Protein AF-A0A257APB0-F1 (afdb_monomer_lite)

Foldseek 3Di:
DVVVVVVVVVVVVVVVVVVVVVVVVVVLVVVLVVQLLVLLVQLLVLLLVLLVLLVVLCVVCCVQDPDDPVLVVVSVVLNVLSVDSDPVSSVVSVVVSVVSVVVSVVSCVVDVVCVVDPSNVVSVVVSVVSVVSSVVSVVSSVVSVD

Sequence (146 aa):
MVIALILIAVISAVVVALLIYFISVYNRLYRLRNSASATLGQVRVALKKRLDMIEQLLGAVKSYAEFERETFEKITSLRAAVSRESAGDLSDVDRESRSILRGIMAVAESYPELKTSETVSKLMESIRGIEDEIARHRYTYNNIVQ

Secondary structure (DSSP, 8-state):
-HHHHHHHHHHHHHHHHHHHHHHHHHHHHHHHHHHHHHHHHHHHHHHHHHHHHHHHHHHHHTTTS---HHHHHHHHHHHHHHTSS-HHHHHHHHHHHHHHHHHHHHHHHH-HHHHT-HHHHHHHHHHHHHHHHHHHHHHHHHHHH-

Structure (mmCIF, N/CA/C/O backbone):
data_AF-A0A257APB0-F1
#
_entry.id   AF-A0A257APB0-F1
#
loop_
_atom_site.group_PDB
_atom_site.id
_atom_site.type_symbol
_atom_site.label_atom_id
_atom_site.label_alt_id
_atom_site.label_comp_id
_atom_site.label_asym_id
_atom_site.label_entity_id
_atom_site.label_seq_id
_atom_site.pdbx_PDB_ins_code
_atom_site.Cartn_x
_atom_site.Cartn_y
_atom_site.Cartn_z
_atom_site.occupancy
_atom_site.B_iso_or_equiv
_atom_site.auth_seq_id
_atom_site.auth_comp_id
_atom_site.auth_asym_id
_atom_site.auth_atom_id
_atom_site.pdbx_PDB_model_num
ATOM 1 N N . MET A 1 1 ? 34.924 1.630 -56.448 1.00 84.00 1 MET A N 1
ATOM 2 C CA . MET A 1 1 ? 35.199 2.294 -55.152 1.00 84.00 1 MET A CA 1
ATOM 3 C C . MET A 1 1 ? 33.957 2.978 -54.579 1.00 84.00 1 MET A C 1
ATOM 5 O O . MET A 1 1 ? 33.407 2.434 -53.636 1.00 84.00 1 MET A O 1
ATOM 9 N N . VAL A 1 2 ? 33.462 4.085 -55.157 1.00 91.81 2 VAL A N 1
ATOM 10 C CA . VAL A 1 2 ? 32.355 4.904 -54.594 1.00 91.81 2 VAL A CA 1
ATOM 11 C C . VAL A 1 2 ? 31.122 4.096 -54.152 1.00 91.81 2 VAL A C 1
ATOM 13 O O . VAL A 1 2 ? 30.688 4.240 -53.016 1.00 91.81 2 VAL A O 1
ATOM 16 N N . ILE A 1 3 ? 30.607 3.187 -54.991 1.00 91.38 3 ILE A N 1
ATOM 17 C CA . ILE A 1 3 ? 29.428 2.356 -54.664 1.00 91.38 3 ILE A CA 1
ATOM 18 C C . ILE A 1 3 ? 29.640 1.522 -53.384 1.00 91.38 3 ILE A C 1
ATOM 20 O O . ILE A 1 3 ? 28.726 1.401 -52.576 1.00 91.38 3 ILE A O 1
ATOM 24 N N . ALA A 1 4 ? 30.849 1.000 -53.151 1.00 91.50 4 ALA A N 1
ATOM 25 C CA . ALA A 1 4 ? 31.154 0.231 -51.943 1.00 91.50 4 ALA A CA 1
ATOM 26 C C . ALA A 1 4 ? 31.169 1.115 -50.683 1.00 91.50 4 ALA A C 1
ATOM 28 O O . ALA A 1 4 ? 30.682 0.690 -49.641 1.00 91.50 4 ALA A O 1
ATOM 29 N N . LEU A 1 5 ? 31.654 2.359 -50.785 1.00 94.19 5 LEU A N 1
ATOM 30 C CA . LEU A 1 5 ? 31.597 3.329 -49.684 1.00 94.19 5 LEU A CA 1
ATOM 31 C C . LEU A 1 5 ? 30.146 3.706 -49.345 1.00 94.19 5 LEU A C 1
ATOM 33 O O . LEU A 1 5 ? 29.799 3.776 -48.170 1.00 94.19 5 LEU A O 1
ATOM 37 N N . ILE A 1 6 ? 29.288 3.874 -50.359 1.00 94.12 6 ILE A N 1
ATOM 38 C CA . ILE A 1 6 ? 27.849 4.117 -50.170 1.00 94.12 6 ILE A CA 1
ATOM 39 C C . ILE A 1 6 ? 27.185 2.916 -49.482 1.00 94.12 6 ILE A C 1
ATOM 41 O O . ILE A 1 6 ? 26.469 3.104 -48.504 1.00 94.12 6 ILE A O 1
ATOM 45 N N . LEU A 1 7 ? 27.459 1.684 -49.928 1.00 94.31 7 LEU A N 1
ATOM 46 C CA . LEU A 1 7 ? 26.928 0.471 -49.291 1.00 94.31 7 LEU A CA 1
ATOM 47 C C . LEU A 1 7 ? 27.370 0.350 -47.824 1.00 94.31 7 LEU A C 1
ATOM 49 O O . LEU A 1 7 ? 26.534 0.090 -46.963 1.00 94.31 7 LEU A O 1
ATOM 53 N N . ILE A 1 8 ? 28.647 0.600 -47.518 1.00 95.62 8 ILE A N 1
ATOM 54 C CA . ILE A 1 8 ? 29.166 0.593 -46.140 1.00 95.62 8 ILE A CA 1
ATOM 55 C C . ILE A 1 8 ? 28.483 1.672 -45.285 1.00 95.62 8 ILE A C 1
ATOM 57 O O . ILE A 1 8 ? 28.105 1.387 -44.150 1.00 95.62 8 ILE A O 1
ATOM 61 N N . ALA A 1 9 ? 28.275 2.879 -45.821 1.00 95.19 9 ALA A N 1
ATOM 62 C CA . ALA A 1 9 ? 27.595 3.970 -45.118 1.00 95.19 9 ALA A CA 1
ATOM 63 C C . ALA A 1 9 ? 26.100 3.689 -44.870 1.00 95.19 9 ALA A C 1
ATOM 65 O O . ALA A 1 9 ? 25.578 4.021 -43.807 1.00 95.19 9 ALA A O 1
ATOM 66 N N . VAL A 1 10 ? 25.409 3.039 -45.812 1.00 96.44 10 VAL A N 1
ATOM 67 C CA . VAL A 1 10 ? 24.016 2.597 -45.629 1.00 96.44 10 VAL A CA 1
ATOM 68 C C . VAL A 1 10 ? 23.935 1.490 -44.575 1.00 96.44 10 VAL A C 1
ATOM 70 O O . VAL A 1 10 ? 23.096 1.563 -43.679 1.00 96.44 10 VAL A O 1
ATOM 73 N N . ILE A 1 11 ? 24.829 0.497 -44.625 1.00 96.50 11 ILE A N 1
ATOM 74 C CA . ILE A 1 11 ? 24.875 -0.594 -43.640 1.00 96.50 11 ILE A CA 1
ATOM 75 C C . ILE A 1 11 ? 25.172 -0.049 -42.236 1.00 96.50 11 ILE A C 1
ATOM 77 O O . ILE A 1 11 ? 24.482 -0.419 -41.286 1.00 96.50 11 ILE A O 1
ATOM 81 N N . SER A 1 12 ? 26.141 0.860 -42.082 1.00 96.50 12 SER A N 1
ATOM 82 C CA . SER A 1 12 ? 26.459 1.443 -40.772 1.00 96.50 12 SER A CA 1
ATOM 83 C C . SER A 1 12 ? 25.324 2.320 -40.233 1.00 96.50 12 SER A C 1
ATOM 85 O O . SER A 1 12 ? 24.998 2.214 -39.051 1.00 96.50 12 SER A O 1
ATOM 87 N N . ALA A 1 13 ? 24.650 3.102 -41.084 1.00 97.00 13 ALA A N 1
ATOM 88 C CA . ALA A 1 13 ? 23.464 3.867 -40.696 1.00 97.00 13 ALA A CA 1
ATOM 89 C C . ALA A 1 13 ? 22.311 2.961 -40.221 1.00 97.00 13 ALA A C 1
ATOM 91 O O . ALA A 1 13 ? 21.689 3.249 -39.197 1.00 97.00 13 ALA A O 1
ATOM 92 N N . VAL A 1 14 ? 22.062 1.836 -40.904 1.00 97.50 14 VAL A N 1
ATOM 93 C CA . VAL A 1 14 ? 21.059 0.837 -40.490 1.00 97.50 14 VAL A CA 1
ATOM 94 C C . VAL A 1 14 ? 21.430 0.195 -39.149 1.00 97.50 14 VAL A C 1
ATOM 96 O O . VAL A 1 14 ? 20.574 0.090 -38.271 1.00 97.50 14 VAL A O 1
ATOM 99 N N . VAL A 1 15 ? 22.697 -0.176 -38.939 1.00 97.69 15 VAL A N 1
ATOM 100 C CA . VAL A 1 15 ? 23.170 -0.726 -37.653 1.00 97.69 15 VAL A CA 1
ATOM 101 C C . VAL A 1 15 ? 22.999 0.288 -36.515 1.00 97.69 15 VAL A C 1
ATOM 103 O O . VAL A 1 15 ? 22.484 -0.068 -35.456 1.00 97.69 15 VAL A O 1
ATOM 106 N N . VAL A 1 16 ? 23.351 1.560 -36.729 1.00 97.81 16 VAL A N 1
ATOM 107 C CA . VAL A 1 16 ? 23.157 2.629 -35.731 1.00 97.81 16 VAL A CA 1
ATOM 108 C C . VAL A 1 16 ? 21.671 2.841 -35.419 1.00 97.81 16 VAL A C 1
ATOM 110 O O . VAL A 1 16 ? 21.307 2.939 -34.246 1.00 97.81 16 VAL A O 1
ATOM 113 N N . ALA A 1 17 ? 20.796 2.842 -36.428 1.00 97.56 17 ALA A N 1
ATOM 114 C CA . ALA A 1 17 ? 19.351 2.962 -36.227 1.00 97.56 17 ALA A CA 1
ATOM 115 C C . ALA A 1 17 ? 18.773 1.793 -35.403 1.00 97.56 17 ALA A C 1
ATOM 117 O O . ALA A 1 17 ? 17.985 2.019 -34.482 1.00 97.56 17 ALA A O 1
ATOM 118 N N . LEU A 1 18 ? 19.205 0.556 -35.677 1.00 97.62 18 LEU A N 1
ATOM 119 C CA . LEU A 1 18 ? 18.802 -0.636 -34.920 1.00 97.62 18 LEU A CA 1
ATOM 120 C C . LEU A 1 18 ? 19.284 -0.594 -33.460 1.00 97.62 18 LEU A C 1
ATOM 122 O O . LEU A 1 18 ? 18.518 -0.932 -32.557 1.00 97.62 18 LEU A O 1
ATOM 126 N N . LEU A 1 19 ? 20.514 -0.131 -33.210 1.00 97.81 19 LEU A N 1
ATOM 127 C CA . LEU A 1 19 ? 21.045 0.047 -31.853 1.00 97.81 19 LEU A CA 1
ATOM 128 C C . LEU A 1 19 ? 20.242 1.093 -31.063 1.00 97.81 19 LEU A C 1
ATOM 130 O O . LEU A 1 19 ? 19.834 0.825 -29.932 1.00 97.81 19 LEU A O 1
ATOM 134 N N . ILE A 1 20 ? 19.952 2.253 -31.664 1.00 97.56 20 ILE A N 1
ATOM 135 C CA . ILE A 1 20 ? 19.135 3.309 -31.039 1.00 97.56 20 ILE A CA 1
ATOM 136 C C . ILE A 1 20 ? 17.720 2.795 -30.732 1.00 97.56 20 ILE A C 1
ATOM 138 O O . ILE A 1 20 ? 17.206 3.025 -29.634 1.00 97.56 20 ILE A O 1
ATOM 142 N N . TYR A 1 21 ? 17.106 2.056 -31.661 1.00 97.31 21 TYR A N 1
ATOM 143 C CA . TYR A 1 21 ? 15.798 1.432 -31.458 1.00 97.31 21 TYR A CA 1
ATOM 144 C C . TYR A 1 21 ? 15.809 0.454 -30.273 1.00 97.31 21 TYR A C 1
ATOM 146 O O . TYR A 1 21 ? 14.977 0.574 -29.370 1.00 97.31 21 TYR A O 1
ATOM 154 N N . PHE A 1 22 ? 16.781 -0.462 -30.220 1.00 97.38 22 PHE A N 1
ATOM 155 C CA . PHE A 1 22 ? 16.883 -1.455 -29.146 1.00 97.38 22 PHE A CA 1
ATO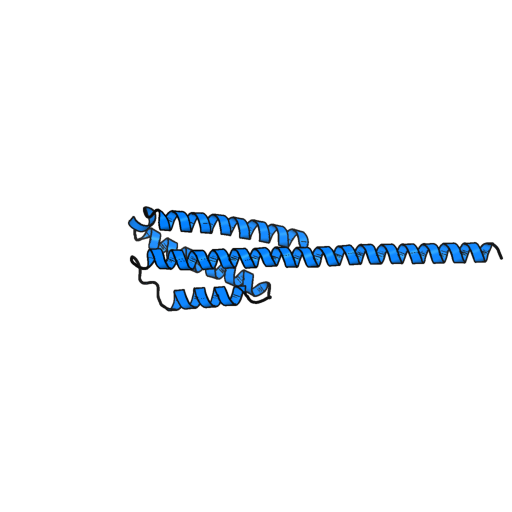M 156 C C . PHE A 1 22 ? 17.099 -0.804 -27.771 1.00 97.38 22 PHE A C 1
ATOM 158 O O . PHE A 1 22 ? 16.410 -1.148 -26.809 1.00 97.38 22 PHE A O 1
ATOM 165 N N . ILE A 1 23 ? 17.983 0.197 -27.684 1.00 97.38 23 ILE A N 1
ATOM 166 C CA . ILE A 1 23 ? 18.221 0.979 -26.459 1.00 97.38 23 ILE A CA 1
ATOM 167 C C . ILE A 1 23 ? 16.941 1.707 -26.016 1.00 97.38 23 ILE A C 1
ATOM 169 O O . ILE A 1 23 ? 16.610 1.708 -24.830 1.00 97.38 23 ILE A O 1
ATOM 173 N N . SER A 1 24 ? 16.184 2.289 -26.952 1.00 96.38 24 SER A N 1
ATOM 174 C CA . SER A 1 24 ? 14.916 2.971 -26.659 1.00 96.38 24 SER A CA 1
ATOM 175 C C . SER A 1 24 ? 13.862 2.015 -26.082 1.00 96.38 24 SER A C 1
ATOM 177 O O . SER A 1 24 ? 13.259 2.307 -25.042 1.00 96.38 24 SER A O 1
ATOM 179 N N . VAL A 1 25 ? 13.691 0.836 -26.695 1.00 96.44 25 VAL A N 1
ATOM 180 C CA . VAL A 1 25 ? 12.768 -0.212 -26.224 1.00 96.44 25 VAL A CA 1
ATOM 181 C C . VAL A 1 25 ? 13.186 -0.737 -24.849 1.00 96.44 25 VAL A C 1
ATOM 183 O O . VAL A 1 25 ? 12.359 -0.761 -23.934 1.00 96.44 25 VAL A O 1
ATOM 186 N N . TYR A 1 26 ? 14.464 -1.074 -24.655 1.00 96.56 26 TYR A N 1
ATOM 187 C CA . TYR A 1 26 ? 14.986 -1.539 -23.365 1.00 96.56 26 TYR A CA 1
ATOM 188 C C . TYR A 1 26 ? 14.765 -0.500 -22.255 1.00 96.56 26 TYR A C 1
ATOM 190 O O . TYR A 1 26 ? 14.210 -0.813 -21.199 1.00 96.56 26 TYR A O 1
ATOM 198 N N . ASN A 1 27 ? 15.084 0.770 -22.521 1.00 96.50 27 ASN A N 1
ATOM 199 C CA . ASN A 1 27 ? 14.876 1.866 -21.574 1.00 96.50 27 ASN A CA 1
ATOM 200 C C . ASN A 1 27 ? 13.390 2.150 -21.297 1.00 96.50 27 ASN A C 1
ATOM 202 O O . ASN A 1 27 ? 13.066 2.714 -20.250 1.00 96.50 27 ASN A O 1
ATOM 206 N N . ARG A 1 28 ? 12.462 1.799 -22.199 1.00 94.56 28 ARG A N 1
ATOM 207 C CA . ARG A 1 28 ? 11.013 1.853 -21.931 1.00 94.56 28 ARG A CA 1
ATOM 208 C C . ARG A 1 28 ? 10.583 0.708 -21.011 1.00 94.56 28 ARG A C 1
ATOM 210 O O . ARG A 1 28 ? 9.939 0.973 -20.000 1.00 94.56 28 ARG A O 1
ATOM 217 N N . LEU A 1 29 ? 10.985 -0.527 -21.313 1.00 93.88 29 LEU A N 1
ATOM 218 C CA . LEU A 1 29 ? 10.659 -1.717 -20.515 1.00 93.88 29 LEU A CA 1
ATOM 219 C C . LEU A 1 29 ? 11.217 -1.629 -19.085 1.00 93.88 29 LEU A C 1
ATOM 221 O O . LEU A 1 29 ? 10.498 -1.899 -18.124 1.00 93.88 29 LEU A O 1
ATOM 225 N N . TYR A 1 30 ? 12.464 -1.175 -18.926 1.00 95.75 30 TYR A N 1
ATOM 226 C CA . TYR A 1 30 ? 13.087 -0.986 -17.613 1.00 95.75 30 TYR A CA 1
ATOM 227 C C . TYR A 1 30 ? 12.351 0.064 -16.761 1.00 95.75 30 TYR A C 1
ATOM 229 O O . TYR A 1 30 ? 12.127 -0.148 -15.569 1.00 95.75 30 TYR A O 1
ATOM 237 N N . ARG A 1 31 ? 11.896 1.167 -17.376 1.00 94.88 31 ARG A N 1
ATOM 238 C CA . ARG A 1 31 ? 11.066 2.174 -16.693 1.00 94.88 31 ARG A CA 1
ATOM 239 C C . ARG A 1 31 ? 9.709 1.609 -16.268 1.00 94.88 31 ARG A C 1
ATOM 241 O O . ARG A 1 31 ? 9.341 1.796 -15.115 1.00 94.88 31 ARG A O 1
ATOM 248 N N . LEU A 1 32 ? 9.008 0.878 -17.141 1.00 94.25 32 LEU A N 1
ATOM 249 C CA . LEU A 1 32 ? 7.726 0.238 -16.802 1.00 94.25 32 LEU A CA 1
ATOM 250 C C . LEU A 1 32 ? 7.871 -0.749 -15.632 1.00 94.25 32 LEU A C 1
ATOM 252 O O . LEU A 1 32 ? 7.117 -0.655 -14.664 1.00 94.25 32 LEU A O 1
ATOM 256 N N . ARG A 1 33 ? 8.892 -1.620 -15.656 1.00 93.00 33 ARG A N 1
ATOM 257 C CA . ARG A 1 33 ? 9.201 -2.548 -14.550 1.00 93.00 33 ARG A CA 1
ATOM 258 C C . ARG A 1 33 ? 9.406 -1.814 -13.222 1.00 93.00 33 ARG A C 1
ATOM 260 O O . ARG A 1 33 ? 8.858 -2.228 -12.201 1.00 93.00 33 ARG A O 1
ATOM 267 N N . ASN A 1 34 ? 10.186 -0.734 -13.229 1.00 94.12 34 ASN A N 1
ATOM 268 C CA . ASN A 1 34 ? 10.481 0.022 -12.013 1.00 94.12 34 ASN A CA 1
ATOM 269 C C . ASN A 1 34 ? 9.248 0.774 -11.494 1.00 94.12 34 ASN A C 1
ATOM 271 O O . ASN A 1 34 ? 9.007 0.761 -10.288 1.00 94.12 34 ASN A O 1
ATOM 275 N N . SER A 1 35 ? 8.429 1.350 -12.380 1.00 93.94 35 SER A N 1
ATOM 276 C CA . SER A 1 35 ? 7.150 1.966 -12.007 1.00 93.94 35 SER A CA 1
ATOM 277 C C . SER A 1 35 ? 6.181 0.948 -11.397 1.00 93.94 35 SER A C 1
ATOM 279 O O . SER A 1 35 ? 5.638 1.206 -10.327 1.00 93.94 35 SER A O 1
ATOM 281 N N . ALA A 1 36 ? 6.018 -0.233 -12.006 1.00 92.44 36 ALA A N 1
ATOM 282 C CA . ALA A 1 36 ? 5.155 -1.292 -11.474 1.00 92.44 36 ALA A CA 1
ATOM 283 C C . ALA A 1 36 ? 5.606 -1.746 -10.075 1.00 92.44 36 ALA A C 1
ATOM 285 O O . ALA A 1 36 ? 4.787 -1.848 -9.160 1.00 92.44 36 ALA A O 1
ATOM 286 N N . SER A 1 37 ? 6.915 -1.949 -9.884 1.00 91.62 37 SER A N 1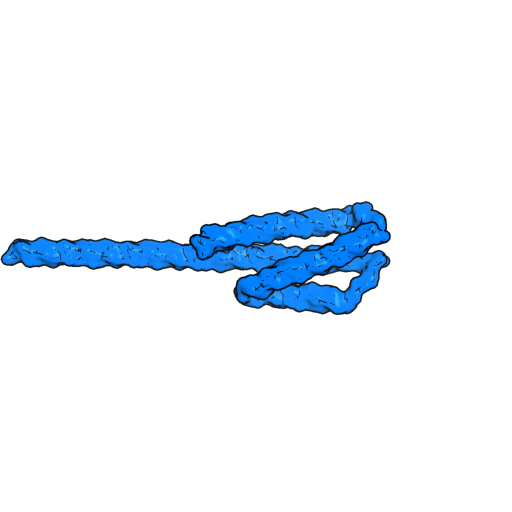
ATOM 287 C CA . SER A 1 37 ? 7.500 -2.293 -8.581 1.00 91.62 37 SER A CA 1
ATOM 288 C C . SER A 1 37 ? 7.260 -1.197 -7.533 1.00 91.62 37 SER A C 1
ATOM 290 O O . SER A 1 37 ? 6.811 -1.483 -6.421 1.00 91.62 37 SER A O 1
ATOM 292 N N . ALA A 1 38 ? 7.468 0.074 -7.897 1.00 93.25 38 ALA A N 1
ATOM 293 C CA . ALA A 1 38 ? 7.234 1.210 -7.009 1.00 93.25 38 ALA A CA 1
ATOM 294 C C . ALA A 1 38 ? 5.758 1.331 -6.592 1.00 93.25 38 ALA A C 1
ATOM 296 O O . ALA A 1 38 ? 5.470 1.485 -5.404 1.00 93.25 38 ALA A O 1
ATOM 297 N N . THR A 1 39 ? 4.813 1.206 -7.530 1.00 93.88 39 THR A N 1
ATOM 298 C CA . THR A 1 39 ? 3.372 1.253 -7.231 1.00 93.88 39 THR A CA 1
ATOM 299 C C . THR A 1 39 ? 2.923 0.062 -6.380 1.00 93.88 39 THR A C 1
ATOM 301 O O . THR A 1 39 ? 2.151 0.247 -5.440 1.00 93.88 39 THR A O 1
ATOM 304 N N . LEU A 1 40 ? 3.449 -1.143 -6.620 1.00 91.94 40 LEU A N 1
ATOM 305 C CA . LEU A 1 40 ? 3.187 -2.308 -5.766 1.00 91.94 40 LEU A CA 1
ATOM 306 C C . LEU A 1 40 ? 3.762 -2.116 -4.348 1.00 91.94 40 LEU A C 1
ATOM 308 O O . LEU A 1 40 ? 3.133 -2.509 -3.364 1.00 91.94 40 LEU A O 1
ATOM 312 N N . GLY A 1 41 ? 4.894 -1.418 -4.222 1.00 92.81 41 GLY A N 1
ATOM 313 C CA . GLY A 1 41 ? 5.411 -0.920 -2.945 1.00 92.81 41 GLY A CA 1
ATOM 314 C C . GLY A 1 41 ? 4.436 0.015 -2.214 1.00 92.81 41 GLY A C 1
ATOM 315 O O . GLY A 1 41 ? 4.270 -0.111 -1.002 1.00 92.81 41 GLY A O 1
ATOM 316 N N . GLN A 1 42 ? 3.725 0.891 -2.931 1.00 95.00 42 GLN A N 1
ATOM 317 C CA . GLN A 1 42 ? 2.692 1.746 -2.329 1.00 95.00 42 GLN A CA 1
ATOM 318 C C . GLN A 1 42 ? 1.456 0.947 -1.880 1.00 95.00 42 GLN A C 1
ATOM 320 O O . GLN A 1 42 ? 0.952 1.182 -0.782 1.00 95.00 42 GLN A O 1
ATOM 325 N N . VAL A 1 43 ? 1.013 -0.057 -2.654 1.00 94.31 43 VAL A N 1
ATOM 326 C CA . VAL A 1 43 ? -0.045 -1.000 -2.221 1.00 94.31 43 VAL A CA 1
ATOM 327 C C . VAL A 1 43 ? 0.359 -1.707 -0.921 1.00 94.31 43 VAL A C 1
ATOM 329 O O . VAL A 1 43 ? -0.437 -1.775 0.015 1.00 94.31 43 VAL A O 1
ATOM 332 N N . ARG A 1 44 ? 1.610 -2.180 -0.827 1.00 93.50 44 ARG A N 1
ATOM 333 C CA . ARG A 1 44 ? 2.179 -2.808 0.378 1.00 93.50 44 ARG A CA 1
ATOM 334 C C . ARG A 1 44 ? 2.158 -1.864 1.588 1.00 93.50 44 ARG A C 1
ATOM 336 O O . ARG A 1 44 ? 1.715 -2.264 2.664 1.00 93.50 44 ARG A O 1
ATOM 343 N N . VAL A 1 45 ? 2.581 -0.609 1.420 1.00 94.25 45 VAL A N 1
ATOM 344 C CA . VAL A 1 45 ? 2.536 0.411 2.486 1.00 94.25 45 VAL A CA 1
ATOM 345 C C . VAL A 1 45 ? 1.097 0.695 2.927 1.00 94.25 45 VAL A C 1
ATOM 347 O O . VAL A 1 45 ? 0.826 0.718 4.127 1.00 94.25 45 VAL A O 1
ATOM 350 N N . ALA A 1 46 ? 0.162 0.858 1.990 1.00 96.44 46 ALA A N 1
ATOM 351 C CA . ALA A 1 46 ? -1.237 1.132 2.306 1.00 96.44 46 ALA A CA 1
ATOM 352 C C . ALA A 1 46 ? -1.925 -0.052 3.016 1.00 96.44 46 ALA A C 1
ATOM 354 O O . ALA A 1 46 ? -2.615 0.151 4.014 1.00 96.44 46 ALA A O 1
ATOM 355 N N . LEU A 1 47 ? -1.664 -1.297 2.598 1.00 95.81 47 LEU A N 1
ATOM 356 C CA . LEU A 1 47 ? -2.135 -2.491 3.312 1.00 95.81 47 LEU A CA 1
ATOM 357 C C . LEU A 1 47 ? -1.571 -2.580 4.736 1.00 95.81 47 LEU A C 1
ATOM 359 O O . LEU A 1 47 ? -2.318 -2.923 5.653 1.00 95.81 47 LEU A O 1
ATOM 363 N N . LYS A 1 48 ? -0.298 -2.210 4.950 1.00 94.50 48 LYS A N 1
ATOM 364 C CA . LYS A 1 48 ? 0.279 -2.133 6.301 1.00 94.50 48 LYS A CA 1
ATOM 365 C C . LYS A 1 48 ? -0.452 -1.102 7.166 1.00 94.50 48 LYS A C 1
ATOM 367 O O . LYS A 1 48 ? -0.939 -1.477 8.229 1.00 94.50 48 LYS A O 1
ATOM 372 N N . LYS A 1 49 ? -0.625 0.140 6.679 1.00 96.50 49 LYS A N 1
ATOM 373 C CA . LYS A 1 49 ? -1.425 1.177 7.367 1.00 96.50 49 LYS A CA 1
ATOM 374 C C . LYS A 1 49 ? -2.809 0.637 7.751 1.00 96.50 49 LYS A C 1
ATOM 376 O O . LYS A 1 49 ? -3.249 0.833 8.877 1.00 96.50 49 LYS A O 1
ATOM 381 N N . ARG A 1 50 ? -3.493 -0.057 6.827 1.00 96.81 50 ARG A N 1
ATOM 382 C CA . ARG A 1 50 ? -4.849 -0.587 7.051 1.00 96.81 50 ARG A CA 1
ATOM 383 C C . ARG A 1 50 ? -4.876 -1.632 8.170 1.00 96.81 50 ARG A C 1
ATOM 385 O O . ARG A 1 50 ? -5.771 -1.575 9.003 1.00 96.81 50 ARG A O 1
ATOM 392 N N . LEU A 1 51 ? -3.898 -2.539 8.226 1.00 96.06 51 LEU A N 1
ATOM 393 C CA . LEU A 1 51 ? -3.763 -3.516 9.317 1.00 96.06 51 LEU A CA 1
ATOM 394 C C . LEU A 1 51 ? -3.425 -2.850 10.658 1.00 96.06 51 LEU A C 1
ATOM 396 O O . LEU A 1 51 ? -4.020 -3.206 11.671 1.00 96.06 51 LEU A O 1
ATOM 400 N N . ASP A 1 52 ? -2.534 -1.857 10.656 1.00 95.56 52 ASP A N 1
ATOM 401 C CA . ASP A 1 52 ? -2.178 -1.089 11.854 1.00 95.56 52 ASP A CA 1
ATOM 402 C C . ASP A 1 52 ? -3.409 -0.336 12.422 1.00 95.56 52 ASP A C 1
ATOM 404 O O . ASP A 1 52 ? -3.612 -0.302 13.635 1.00 95.56 52 ASP A O 1
ATOM 408 N N . MET A 1 53 ? -4.283 0.206 11.560 1.00 96.12 53 MET A N 1
ATOM 409 C CA . MET A 1 53 ? -5.562 0.818 11.966 1.00 96.12 53 MET A CA 1
ATOM 410 C C . MET A 1 53 ? -6.609 -0.211 12.423 1.00 96.12 53 MET A C 1
ATOM 412 O O . MET A 1 53 ? -7.348 0.061 13.368 1.00 96.12 53 MET A O 1
ATOM 416 N N . ILE A 1 54 ? -6.677 -1.393 11.794 1.00 94.50 54 ILE A N 1
ATOM 417 C CA . ILE A 1 54 ? -7.552 -2.496 12.235 1.00 94.50 54 ILE A CA 1
ATOM 418 C C . ILE A 1 54 ? -7.170 -2.949 13.650 1.00 94.50 54 ILE A C 1
ATOM 420 O O . ILE A 1 54 ? -8.054 -3.177 14.466 1.00 94.50 54 ILE A O 1
ATOM 424 N N . GLU A 1 55 ? -5.877 -3.034 13.967 1.00 92.88 55 GLU A N 1
ATOM 425 C CA . GLU A 1 55 ? -5.378 -3.403 15.299 1.00 92.88 55 GLU A CA 1
ATOM 426 C C . GLU A 1 55 ? -5.774 -2.372 16.374 1.00 92.88 55 GLU A C 1
ATOM 428 O O . GLU A 1 55 ? -6.242 -2.743 17.452 1.00 92.88 55 GLU A O 1
ATOM 433 N N . GLN A 1 56 ? -5.677 -1.074 16.057 1.00 93.12 56 GLN A N 1
ATOM 434 C CA . GLN A 1 56 ? -6.138 0.010 16.938 1.00 93.12 56 GLN A CA 1
ATOM 435 C C . GLN A 1 56 ? -7.661 -0.009 17.136 1.00 93.12 56 GLN A C 1
ATOM 437 O O . GLN A 1 56 ? -8.142 0.142 18.261 1.00 93.12 56 GLN A O 1
ATOM 442 N N . LEU A 1 57 ? -8.422 -0.244 16.064 1.00 91.81 57 LEU A N 1
ATOM 443 C CA . LEU A 1 57 ? -9.879 -0.376 16.108 1.00 91.81 57 LEU A CA 1
ATOM 444 C C . LEU A 1 57 ? -10.310 -1.590 16.943 1.00 91.81 57 LEU A C 1
ATOM 446 O O . LEU A 1 57 ? -11.210 -1.473 17.771 1.00 91.81 57 LEU A O 1
ATOM 450 N N . LEU A 1 58 ? -9.634 -2.728 16.783 1.00 90.25 58 LEU A N 1
ATOM 451 C CA . LEU A 1 58 ? -9.866 -3.932 17.579 1.00 90.25 58 LEU A CA 1
ATOM 452 C C . LEU A 1 58 ? -9.633 -3.655 19.071 1.00 90.25 58 LEU A C 1
ATOM 454 O O . LEU A 1 58 ? -10.451 -4.038 19.904 1.00 90.25 58 LEU A O 1
ATOM 458 N N . GLY A 1 59 ? -8.565 -2.921 19.407 1.00 88.81 59 GLY A N 1
ATOM 459 C CA . GLY A 1 59 ? -8.296 -2.452 20.769 1.00 88.81 59 GLY A CA 1
ATOM 460 C C . GLY A 1 59 ? -9.388 -1.534 21.330 1.00 88.81 59 GLY A C 1
ATOM 461 O O . GLY A 1 59 ? -9.780 -1.700 22.482 1.00 88.81 59 GLY A O 1
ATOM 462 N N . ALA A 1 60 ? -9.923 -0.616 20.518 1.00 88.38 60 ALA A N 1
ATOM 463 C CA . ALA A 1 60 ? -10.998 0.297 20.918 1.00 88.38 60 ALA A CA 1
ATOM 464 C C . ALA A 1 60 ? -12.355 -0.404 21.139 1.00 88.38 60 ALA A C 1
ATOM 466 O O . ALA A 1 60 ? -13.152 0.055 21.957 1.00 88.38 60 ALA A O 1
ATOM 467 N N . VAL A 1 61 ? -12.619 -1.510 20.434 1.00 86.19 61 VAL A N 1
ATOM 468 C CA . VAL A 1 61 ? -13.875 -2.278 20.543 1.00 86.19 61 VAL A CA 1
ATOM 469 C C . VAL A 1 61 ? -13.784 -3.427 21.565 1.00 86.19 61 VAL A C 1
ATOM 471 O O . VAL A 1 61 ? -14.812 -3.894 22.049 1.00 86.19 61 VAL A O 1
ATOM 474 N N . LYS A 1 62 ? -12.577 -3.845 21.974 1.00 81.25 62 LYS A N 1
ATOM 475 C CA . LYS A 1 62 ? -12.334 -4.991 22.879 1.00 81.25 62 LYS A CA 1
ATOM 476 C C . LYS A 1 62 ? -13.102 -4.958 24.212 1.00 81.25 62 LYS A C 1
ATOM 478 O O . LYS A 1 62 ? -13.373 -6.012 24.773 1.00 81.25 62 LYS A O 1
ATOM 483 N N . SER A 1 63 ? -13.462 -3.780 24.723 1.00 76.88 63 SER A N 1
ATOM 484 C CA . SER A 1 63 ? -14.267 -3.647 25.951 1.00 76.88 63 SER A CA 1
ATOM 485 C C . SER A 1 63 ? -15.750 -4.005 25.775 1.00 76.88 63 SER A C 1
ATOM 487 O O . SER A 1 63 ? -16.454 -4.143 26.770 1.00 76.88 63 SER A O 1
ATOM 489 N N . TYR A 1 64 ? -16.222 -4.122 24.531 1.00 71.62 64 TYR A N 1
ATOM 490 C CA . TYR A 1 64 ? -17.627 -4.349 24.168 1.00 71.62 64 TYR A CA 1
ATOM 491 C C . TYR A 1 64 ? -17.854 -5.726 23.529 1.00 71.62 64 TYR A C 1
ATOM 493 O O . TYR A 1 64 ? -18.956 -6.259 23.610 1.00 71.62 64 TYR A O 1
ATOM 501 N N . ALA A 1 65 ? -16.816 -6.328 22.938 1.00 70.25 65 ALA A N 1
ATOM 502 C CA . ALA A 1 65 ? -16.853 -7.697 22.431 1.00 70.25 65 ALA A CA 1
ATOM 503 C C . ALA A 1 65 ? -15.524 -8.429 22.661 1.00 70.25 65 ALA A C 1
ATOM 505 O O . ALA A 1 65 ? -14.443 -7.892 22.397 1.00 70.25 65 ALA A O 1
ATOM 506 N N . GLU A 1 66 ? -15.614 -9.691 23.086 1.00 70.38 66 GLU A N 1
ATOM 507 C CA . GLU A 1 66 ? -14.463 -10.586 23.194 1.00 70.38 66 GLU A CA 1
ATOM 508 C C . GLU A 1 66 ? -13.988 -11.025 21.802 1.00 70.38 66 GLU A C 1
ATOM 510 O O . GLU A 1 66 ? -14.425 -12.031 21.249 1.00 70.38 66 GLU A O 1
ATOM 515 N N . PHE A 1 67 ? -13.057 -10.267 21.221 1.00 74.94 67 PHE A N 1
ATOM 516 C CA . PHE A 1 67 ? -12.319 -10.734 20.050 1.00 74.94 67 PHE A CA 1
ATOM 517 C C . PHE A 1 67 ? -11.299 -11.796 20.454 1.00 74.94 67 PHE A C 1
ATOM 519 O O . PHE A 1 67 ? -10.362 -11.528 21.213 1.00 74.94 67 PHE A O 1
ATOM 526 N N . GLU A 1 68 ? -11.479 -12.995 19.907 1.00 74.94 68 GLU A N 1
ATOM 527 C CA . GLU A 1 68 ? -10.651 -14.159 20.194 1.00 74.94 68 GLU A CA 1
ATOM 528 C C . GLU A 1 68 ? -9.165 -13.943 19.876 1.00 74.94 68 GLU A C 1
ATOM 530 O O . GLU A 1 68 ? -8.781 -13.174 18.986 1.00 74.94 68 GLU A O 1
ATOM 535 N N . ARG A 1 69 ? -8.314 -14.717 20.565 1.00 81.75 69 ARG A N 1
ATOM 536 C CA . ARG A 1 69 ? -6.856 -14.745 20.368 1.00 81.75 69 ARG A CA 1
ATOM 537 C C . ARG A 1 69 ? -6.473 -14.977 18.897 1.00 81.75 69 ARG A C 1
ATOM 539 O O . ARG A 1 69 ? -5.538 -14.338 18.417 1.00 81.75 69 ARG A O 1
ATOM 546 N N . GLU A 1 70 ? -7.246 -15.797 18.178 1.00 85.06 70 GLU A N 1
ATOM 547 C CA . GLU A 1 70 ? -7.065 -16.054 16.744 1.00 85.06 70 GLU A CA 1
ATOM 548 C C . GLU A 1 70 ? -7.154 -14.768 15.904 1.00 85.06 70 GLU A C 1
ATOM 550 O O . GLU A 1 70 ? -6.377 -14.599 14.969 1.00 85.06 70 GLU A O 1
ATOM 555 N N . THR A 1 71 ? -8.019 -13.807 16.250 1.00 86.94 71 THR A N 1
ATOM 556 C CA . THR A 1 71 ? -8.141 -12.550 15.484 1.00 86.94 71 THR A CA 1
ATOM 557 C C . THR A 1 71 ? -6.857 -11.717 15.573 1.00 86.94 71 THR A C 1
ATOM 559 O O . THR A 1 71 ? -6.385 -11.192 14.562 1.00 86.94 71 THR A O 1
ATOM 562 N N . PHE A 1 72 ? -6.240 -11.644 16.757 1.00 86.44 72 PHE A N 1
ATOM 563 C CA . PHE A 1 72 ? -4.957 -10.959 16.957 1.00 86.44 72 PHE A CA 1
ATOM 564 C C . PHE A 1 72 ? -3.794 -11.697 16.271 1.00 86.44 72 PHE A C 1
ATOM 566 O O . PHE A 1 72 ? -2.953 -11.064 15.626 1.00 86.44 72 PHE A O 1
ATOM 573 N N . GLU A 1 73 ? -3.758 -13.032 16.340 1.00 89.44 73 GLU A N 1
ATOM 574 C CA . GLU A 1 73 ? -2.773 -13.845 15.609 1.00 89.44 73 GLU A CA 1
ATOM 575 C C . GLU A 1 73 ? -2.931 -13.705 14.090 1.00 89.44 73 GLU A C 1
ATOM 577 O O . GLU A 1 73 ? -1.936 -13.591 13.370 1.00 89.44 73 GLU A O 1
ATOM 582 N N . LYS A 1 74 ? -4.169 -13.624 13.593 1.00 91.75 74 LYS A N 1
ATOM 583 C CA . LYS A 1 74 ? -4.476 -13.409 12.178 1.00 91.75 74 LYS A CA 1
ATOM 584 C C . LYS A 1 74 ? -4.023 -12.029 11.708 1.00 91.75 74 LYS A C 1
ATOM 586 O O . LYS A 1 74 ? -3.331 -11.946 10.701 1.00 91.75 74 LYS A O 1
ATOM 591 N N . ILE A 1 75 ? -4.304 -10.951 12.444 1.00 91.81 75 ILE A N 1
ATOM 592 C CA . ILE A 1 75 ? -3.758 -9.615 12.119 1.00 91.81 75 ILE A CA 1
ATOM 593 C C . ILE A 1 75 ? -2.223 -9.648 12.097 1.00 91.81 75 IL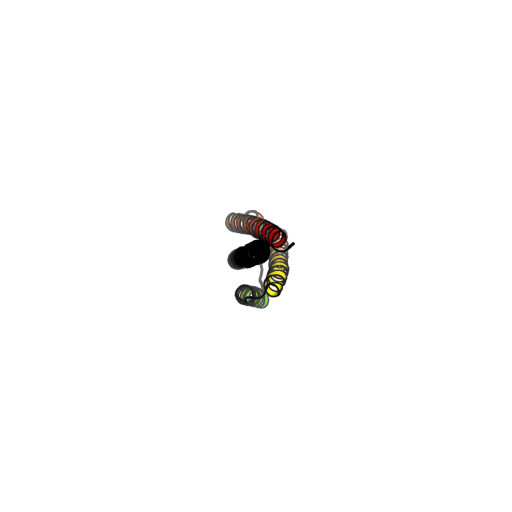E A C 1
ATOM 595 O O . ILE A 1 75 ? -1.609 -9.149 11.153 1.00 91.81 75 ILE A O 1
ATOM 599 N N . THR A 1 76 ? -1.599 -10.294 13.084 1.00 90.00 76 THR A N 1
ATOM 600 C CA . THR A 1 76 ? -0.135 -10.429 13.170 1.00 90.00 76 THR A CA 1
ATOM 601 C C . THR A 1 76 ? 0.441 -11.177 11.960 1.00 90.00 76 THR A C 1
ATOM 603 O O . THR A 1 76 ? 1.410 -10.716 11.350 1.00 90.00 76 THR A O 1
ATOM 606 N N . SER A 1 77 ? -0.178 -12.288 11.547 1.00 91.19 77 SER A N 1
ATOM 607 C CA . SER A 1 77 ? 0.259 -13.062 10.378 1.00 91.19 77 SER A CA 1
ATOM 608 C C . SER A 1 77 ? 0.066 -12.297 9.065 1.00 91.19 77 SER A C 1
ATOM 610 O O . SER A 1 77 ? 0.932 -12.366 8.189 1.00 91.19 77 SER A O 1
ATOM 612 N N . LEU A 1 78 ? -0.988 -11.482 8.948 1.00 93.12 78 LEU A N 1
ATOM 613 C CA . LEU A 1 78 ? -1.195 -10.581 7.813 1.00 93.12 78 LEU A CA 1
ATOM 614 C C . LEU A 1 78 ? -0.141 -9.459 7.770 1.00 93.12 78 LEU A C 1
ATOM 616 O O . LEU A 1 78 ? 0.404 -9.189 6.700 1.00 93.12 78 LEU A O 1
ATOM 620 N N . ARG A 1 79 ? 0.222 -8.849 8.910 1.00 90.12 79 ARG A N 1
ATOM 621 C CA . ARG A 1 79 ? 1.290 -7.822 8.985 1.00 90.12 79 ARG A CA 1
ATOM 622 C C . ARG A 1 79 ? 2.654 -8.399 8.573 1.00 90.12 79 ARG A C 1
ATOM 624 O O . ARG A 1 79 ? 3.427 -7.729 7.881 1.00 90.12 79 ARG A O 1
ATOM 631 N N . ALA A 1 80 ? 2.920 -9.663 8.910 1.00 88.56 80 ALA A N 1
ATOM 632 C CA . ALA A 1 80 ? 4.080 -10.401 8.409 1.00 88.56 80 ALA A CA 1
ATOM 633 C C . ALA A 1 80 ? 3.978 -10.711 6.900 1.00 88.56 80 ALA A C 1
ATOM 635 O O . ALA A 1 80 ? 4.943 -10.493 6.169 1.00 88.56 80 ALA A O 1
ATOM 636 N N . ALA A 1 81 ? 2.816 -11.151 6.404 1.00 88.12 81 ALA A N 1
ATOM 637 C CA . ALA A 1 81 ? 2.597 -11.461 4.987 1.00 88.12 81 ALA A CA 1
ATOM 638 C C . ALA A 1 81 ? 2.755 -10.236 4.067 1.00 88.12 81 ALA A C 1
ATOM 640 O O . ALA A 1 81 ? 3.375 -10.353 3.014 1.00 88.12 81 ALA A O 1
ATOM 641 N N . VAL A 1 82 ? 2.308 -9.045 4.487 1.00 88.19 82 VAL A N 1
ATOM 642 C CA . VAL A 1 82 ? 2.558 -7.774 3.767 1.00 88.19 82 VAL A CA 1
ATOM 643 C C . VAL A 1 82 ? 4.051 -7.517 3.554 1.00 88.19 82 VAL A C 1
ATOM 645 O O . VAL A 1 82 ? 4.447 -6.943 2.540 1.00 88.19 82 VAL A O 1
ATOM 648 N N . SER A 1 83 ? 4.891 -7.961 4.489 1.00 80.88 83 SER A N 1
ATOM 649 C CA . SER A 1 83 ? 6.344 -7.783 4.422 1.00 80.88 83 SER A CA 1
ATOM 650 C C . SER A 1 83 ? 7.034 -8.769 3.465 1.00 80.88 83 SER A C 1
ATOM 652 O O . SER A 1 83 ? 8.219 -8.599 3.187 1.00 80.88 83 SER A O 1
ATOM 654 N N . ARG A 1 84 ? 6.320 -9.772 2.926 1.00 78.50 84 ARG A N 1
ATOM 655 C CA . ARG A 1 84 ? 6.828 -10.649 1.859 1.00 78.50 84 ARG A CA 1
ATOM 656 C C . ARG A 1 84 ? 6.800 -9.935 0.510 1.00 78.50 84 ARG A C 1
ATOM 658 O O . ARG A 1 84 ? 5.960 -9.071 0.256 1.00 78.50 84 ARG A O 1
ATOM 665 N N . GLU A 1 85 ? 7.731 -10.297 -0.369 1.00 67.19 85 GLU A N 1
ATOM 666 C CA . GLU A 1 85 ? 7.955 -9.576 -1.627 1.00 67.19 85 GLU A CA 1
ATOM 667 C C . GLU A 1 85 ? 6.912 -9.896 -2.719 1.00 67.19 85 GLU A C 1
ATOM 669 O O . GLU A 1 85 ? 6.690 -9.070 -3.608 1.00 67.19 85 GLU A O 1
ATOM 674 N N . SER A 1 86 ? 6.213 -11.036 -2.626 1.00 67.56 86 SER A N 1
ATOM 675 C CA . SER A 1 86 ? 5.303 -11.513 -3.677 1.00 67.56 86 SER A CA 1
ATOM 676 C C . SER A 1 86 ? 4.044 -10.648 -3.854 1.00 67.56 86 SER A C 1
ATOM 678 O O . SER A 1 86 ? 3.509 -10.067 -2.910 1.00 67.56 86 SER A O 1
ATOM 680 N N . ALA A 1 87 ? 3.547 -10.586 -5.093 1.00 62.72 87 ALA A N 1
ATOM 681 C CA . ALA A 1 87 ? 2.308 -9.883 -5.427 1.00 62.72 87 ALA A CA 1
ATOM 682 C C . ALA A 1 87 ? 1.043 -10.657 -5.000 1.00 62.72 87 ALA A C 1
ATOM 684 O O . ALA A 1 87 ? 0.027 -10.039 -4.685 1.00 62.72 87 ALA A O 1
ATOM 685 N N . GLY A 1 88 ? 1.109 -11.996 -4.974 1.00 63.66 88 GLY A N 1
ATOM 686 C CA . GLY A 1 88 ? -0.009 -12.860 -4.582 1.00 63.66 88 GLY A CA 1
ATOM 687 C C . GLY A 1 88 ? -0.401 -12.651 -3.121 1.00 63.66 88 GLY A C 1
ATOM 688 O O . GLY A 1 88 ? -1.568 -12.369 -2.844 1.00 63.66 88 GLY A O 1
ATOM 689 N N . ASP A 1 89 ? 0.597 -12.649 -2.224 1.00 76.56 89 ASP A N 1
ATOM 690 C CA . ASP A 1 89 ? 0.432 -12.389 -0.784 1.00 76.56 89 ASP A CA 1
ATOM 691 C C . ASP A 1 89 ? -0.417 -11.137 -0.514 1.00 76.56 89 ASP A C 1
ATOM 693 O O . ASP A 1 89 ? -1.324 -11.156 0.316 1.00 76.56 89 ASP A O 1
ATOM 697 N N . LEU A 1 90 ? -0.160 -10.044 -1.242 1.00 86.94 90 LEU A N 1
ATOM 698 C CA . LEU A 1 90 ? -0.862 -8.771 -1.048 1.00 86.94 90 LEU A CA 1
ATOM 699 C C . LEU A 1 90 ? -2.356 -8.855 -1.398 1.00 86.94 90 LEU A C 1
ATOM 701 O O . LEU A 1 90 ? -3.162 -8.159 -0.779 1.00 86.94 90 LEU A O 1
ATOM 705 N N . SER A 1 91 ? -2.745 -9.701 -2.357 1.00 87.75 91 SER A N 1
ATOM 706 C CA . SER A 1 91 ? -4.152 -9.875 -2.741 1.00 87.75 91 SER A CA 1
ATOM 707 C C . SER A 1 91 ? -4.951 -10.672 -1.704 1.00 87.75 91 SER A C 1
ATOM 709 O O . SER A 1 91 ? -6.093 -10.317 -1.401 1.00 87.75 91 SER A O 1
ATOM 711 N N . ASP A 1 92 ? -4.326 -11.675 -1.084 1.00 90.25 92 ASP A N 1
ATOM 712 C CA . ASP A 1 92 ? -4.926 -12.429 0.015 1.00 90.25 92 ASP A CA 1
ATOM 713 C C . ASP A 1 92 ? -4.971 -11.610 1.305 1.00 90.25 92 ASP A C 1
ATOM 715 O O . ASP A 1 92 ? -5.997 -11.606 1.985 1.00 90.25 92 ASP A O 1
ATOM 719 N N . VAL A 1 93 ? -3.933 -10.818 1.601 1.00 92.81 93 VAL A N 1
ATOM 720 C CA . VAL A 1 93 ? -3.996 -9.839 2.697 1.00 92.81 93 VAL A CA 1
ATOM 721 C C . VAL A 1 93 ? -5.143 -8.857 2.478 1.00 92.81 93 VAL A C 1
ATOM 723 O O . VAL A 1 93 ? -5.882 -8.572 3.425 1.00 92.81 93 VAL A O 1
ATOM 726 N N . ASP A 1 94 ? -5.319 -8.339 1.257 1.00 93.00 94 ASP A N 1
ATOM 727 C CA . ASP A 1 94 ? -6.407 -7.411 0.954 1.00 93.00 94 ASP A CA 1
ATOM 728 C C . ASP A 1 94 ? -7.774 -8.039 1.286 1.00 93.00 94 ASP A C 1
ATOM 730 O O . ASP A 1 94 ? -8.582 -7.460 2.019 1.00 93.00 94 ASP A O 1
ATOM 734 N N . ARG A 1 95 ? -7.981 -9.274 0.820 1.00 93.56 95 ARG A N 1
ATOM 735 C CA . ARG A 1 95 ? -9.187 -10.089 1.019 1.00 93.56 95 ARG A CA 1
ATOM 736 C C . ARG A 1 95 ? -9.465 -10.411 2.494 1.00 93.56 95 ARG A C 1
ATOM 738 O O . ARG A 1 95 ? -10.592 -10.206 2.954 1.00 93.56 95 ARG A O 1
ATOM 745 N N . GLU A 1 96 ? -8.465 -10.874 3.241 1.00 94.19 96 GLU A N 1
ATOM 746 C CA . GLU A 1 96 ? -8.606 -11.257 4.655 1.00 94.19 96 GLU A CA 1
ATOM 747 C C . GLU A 1 96 ? -8.813 -10.042 5.572 1.00 94.19 96 GLU A C 1
ATOM 749 O O . GLU A 1 96 ? -9.694 -10.072 6.432 1.00 94.19 96 GLU A O 1
ATOM 754 N N . SER A 1 97 ? -8.097 -8.933 5.341 1.00 94.62 97 SER A N 1
ATOM 755 C CA . SER A 1 97 ? -8.280 -7.685 6.108 1.00 94.62 97 SER A CA 1
ATOM 756 C C . SER A 1 97 ? -9.725 -7.179 6.033 1.00 94.62 97 SER A C 1
ATOM 758 O O . SER A 1 97 ? -10.307 -6.792 7.045 1.00 94.62 97 SER A O 1
ATOM 760 N N . ARG A 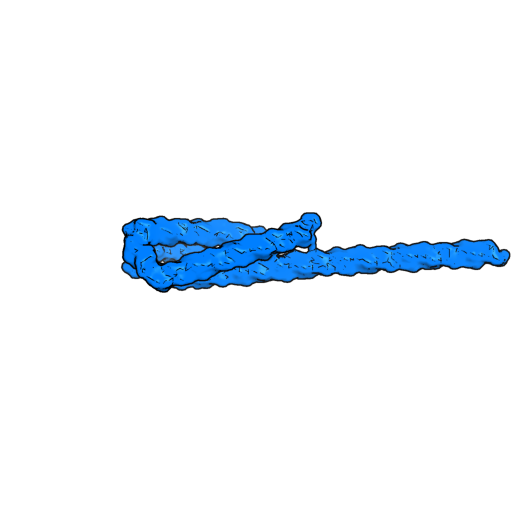1 98 ? -10.327 -7.211 4.832 1.00 94.44 98 ARG A N 1
ATOM 761 C CA . ARG A 1 98 ? -11.736 -6.834 4.622 1.00 94.44 98 ARG A CA 1
ATOM 762 C C . ARG A 1 98 ? -12.692 -7.765 5.368 1.00 94.44 98 ARG A C 1
ATOM 764 O O . ARG A 1 98 ? -13.772 -7.331 5.753 1.00 94.44 98 ARG A O 1
ATOM 771 N N . SER A 1 99 ? -12.322 -9.031 5.575 1.00 93.81 99 SER A N 1
ATOM 772 C CA . SER A 1 99 ? -13.129 -9.975 6.357 1.00 93.81 99 SER A CA 1
ATOM 773 C C . SER A 1 99 ? -13.102 -9.657 7.849 1.00 93.81 99 SER A C 1
ATOM 775 O O . SER A 1 99 ? -14.158 -9.624 8.474 1.00 93.81 99 SER A O 1
ATOM 777 N N . ILE A 1 100 ? -11.926 -9.328 8.392 1.00 92.62 100 ILE A N 1
ATOM 778 C CA . ILE A 1 100 ? -11.781 -8.873 9.784 1.00 92.62 100 ILE A CA 1
ATOM 779 C C . ILE A 1 100 ? -12.586 -7.582 10.000 1.00 92.62 100 ILE A C 1
ATOM 781 O O . ILE A 1 100 ? -13.363 -7.495 10.948 1.00 92.62 100 ILE A O 1
ATOM 785 N N . LEU A 1 101 ? -12.497 -6.621 9.071 1.00 92.19 101 LEU A N 1
ATOM 786 C CA . LEU A 1 101 ? -13.296 -5.390 9.113 1.00 92.19 101 LEU A CA 1
ATOM 787 C C . LEU A 1 101 ? -14.806 -5.647 9.117 1.00 92.19 101 LEU A C 1
ATOM 789 O O . LEU A 1 101 ? -15.505 -5.052 9.930 1.00 92.19 101 LEU A O 1
ATOM 793 N N . ARG A 1 102 ? -15.317 -6.552 8.271 1.00 91.94 102 ARG A N 1
ATOM 794 C CA . ARG A 1 102 ? -16.743 -6.935 8.296 1.00 91.94 102 ARG A CA 1
ATOM 795 C C . ARG A 1 102 ? -17.161 -7.526 9.645 1.00 91.94 102 ARG A C 1
ATOM 797 O O . ARG A 1 102 ? -18.241 -7.198 10.122 1.00 91.94 102 ARG A O 1
ATOM 804 N N . GLY A 1 103 ? -16.310 -8.340 10.274 1.00 89.31 103 GLY A N 1
ATOM 805 C CA . GLY A 1 103 ? -16.553 -8.864 11.622 1.00 89.31 103 GLY A CA 1
ATOM 806 C C . GLY A 1 103 ? -16.663 -7.753 12.671 1.00 89.31 103 GLY A C 1
ATOM 807 O O . GLY A 1 103 ? -17.631 -7.710 13.426 1.00 89.31 103 GLY A O 1
ATOM 808 N N . ILE A 1 104 ? -15.728 -6.796 12.662 1.00 87.88 104 ILE A N 1
ATOM 809 C CA . ILE A 1 104 ? -15.770 -5.631 13.562 1.00 87.88 104 ILE A CA 1
ATOM 810 C C . ILE A 1 104 ? -17.007 -4.756 13.286 1.00 87.88 104 ILE A C 1
ATOM 812 O O . ILE A 1 104 ? -17.608 -4.238 14.224 1.00 87.88 104 ILE A O 1
ATOM 816 N N . MET A 1 105 ? -17.435 -4.617 12.027 1.00 88.06 1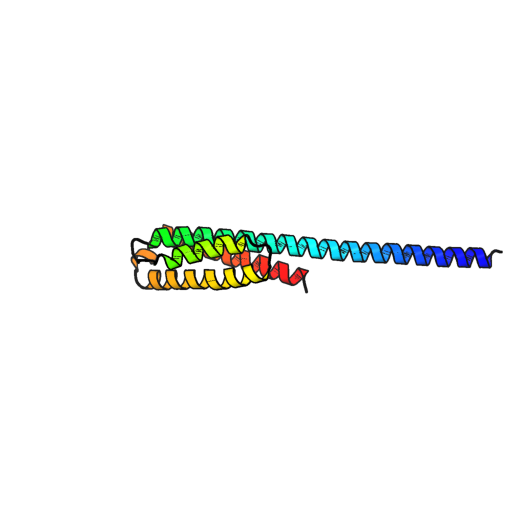05 MET A N 1
ATOM 817 C CA . MET A 1 105 ? -18.658 -3.882 11.679 1.00 88.06 105 MET A CA 1
ATOM 818 C C . MET A 1 105 ? -19.929 -4.586 12.176 1.00 88.06 105 MET A C 1
ATOM 820 O O . MET A 1 105 ? -20.801 -3.905 12.700 1.00 88.06 105 MET A O 1
ATOM 824 N N . ALA A 1 106 ? -20.020 -5.918 12.111 1.00 88.38 106 ALA A N 1
ATOM 825 C CA . ALA A 1 106 ? -21.151 -6.672 12.672 1.00 88.38 106 ALA A CA 1
ATOM 826 C C . ALA A 1 106 ? -21.236 -6.560 14.212 1.00 88.38 106 ALA A C 1
ATOM 828 O O . ALA A 1 106 ? -22.324 -6.451 14.784 1.00 88.38 106 ALA A O 1
ATOM 829 N N . VAL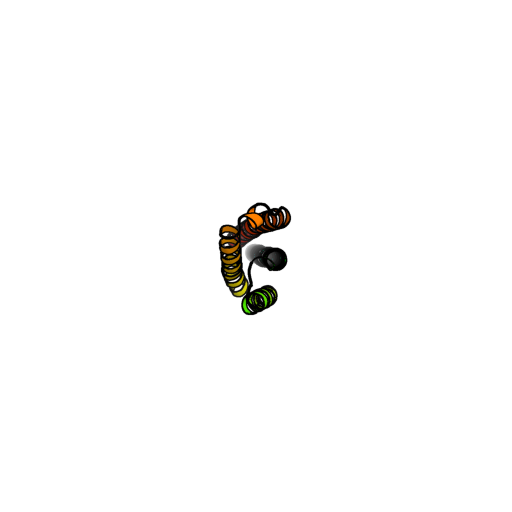 A 1 107 ? -20.083 -6.503 14.891 1.00 84.75 107 VAL A N 1
ATOM 830 C CA . VAL A 1 107 ? -20.009 -6.133 16.314 1.00 84.75 107 VAL A CA 1
ATOM 831 C C . VAL A 1 107 ? -20.506 -4.696 16.516 1.00 84.75 107 VAL A C 1
ATOM 833 O O . VAL A 1 107 ? -21.429 -4.471 17.294 1.00 84.75 107 VAL A O 1
ATOM 836 N N . ALA A 1 108 ? -19.977 -3.724 15.768 1.00 85.25 108 ALA A N 1
ATOM 837 C CA . ALA A 1 108 ? -20.420 -2.329 15.840 1.00 85.25 108 ALA A CA 1
ATOM 838 C C . ALA A 1 108 ? -21.909 -2.139 15.498 1.00 85.25 108 ALA A C 1
ATOM 840 O O . ALA A 1 108 ? -22.521 -1.184 15.967 1.00 85.25 108 ALA A O 1
ATOM 841 N N . GLU A 1 109 ? -22.519 -3.036 14.722 1.00 86.69 109 GLU A N 1
ATOM 842 C CA . GLU A 1 109 ? -23.959 -3.050 14.461 1.00 86.69 109 GLU A CA 1
ATOM 843 C C . GLU A 1 109 ? -24.786 -3.460 15.683 1.00 86.69 109 GLU A C 1
ATOM 845 O O . GLU A 1 109 ? -25.851 -2.867 15.893 1.00 86.69 109 GLU A O 1
ATOM 850 N N . SER A 1 110 ? -24.259 -4.383 16.493 1.00 88.06 110 SER A N 1
ATOM 851 C CA . SER A 1 110 ? -24.891 -4.974 17.682 1.00 88.06 110 SER A CA 1
ATOM 852 C C . SER A 1 110 ? -24.802 -4.096 18.940 1.00 88.06 110 SER A C 1
ATOM 854 O O . SER A 1 110 ? -25.678 -4.182 19.796 1.00 88.06 110 SER A O 1
ATOM 856 N N . TYR A 1 111 ? -23.785 -3.232 19.031 1.00 87.69 111 TYR A N 1
ATOM 857 C CA . TYR A 1 111 ? -23.516 -2.343 20.172 1.00 87.69 111 TYR A CA 1
ATOM 858 C C . TYR A 1 111 ? -23.611 -0.863 19.734 1.00 87.69 111 TYR A C 1
ATOM 860 O O . TYR A 1 111 ? -22.632 -0.307 19.221 1.00 87.69 111 TYR A O 1
ATOM 868 N N . PRO A 1 112 ? -24.786 -0.204 19.854 1.00 85.06 112 PRO A N 1
ATOM 869 C CA . PRO A 1 112 ? -25.018 1.156 19.351 1.00 85.06 112 PRO A CA 1
ATOM 870 C C . PRO A 1 112 ? -24.031 2.214 19.861 1.00 85.06 112 PRO A C 1
ATOM 872 O O . PRO A 1 112 ? -23.699 3.148 19.132 1.00 85.06 112 PRO A O 1
ATOM 875 N N . GLU A 1 113 ? -23.524 2.050 21.078 1.00 86.00 113 GLU A N 1
ATOM 876 C CA . GLU A 1 113 ? -22.540 2.917 21.720 1.00 86.00 113 GLU A CA 1
ATOM 877 C C . GLU A 1 113 ? -21.206 2.990 20.951 1.00 86.00 113 GLU A C 1
ATOM 879 O O . GLU A 1 113 ? -20.562 4.044 20.917 1.00 86.00 113 GLU A O 1
ATOM 884 N N . LEU A 1 114 ? -20.838 1.924 20.226 1.00 85.75 114 LEU A N 1
ATOM 885 C CA . LEU A 1 114 ? -19.691 1.923 19.313 1.00 85.75 114 LEU A CA 1
ATOM 886 C C . LEU A 1 114 ? -19.923 2.828 18.098 1.00 85.75 114 LEU A C 1
ATOM 888 O O . LEU A 1 114 ? -18.984 3.474 17.637 1.00 85.75 114 LEU A O 1
ATOM 892 N N . LYS A 1 115 ? -21.167 2.927 17.606 1.00 81.12 115 LYS A N 1
ATOM 893 C CA . LYS A 1 115 ? -21.540 3.826 16.495 1.00 81.12 115 LYS A CA 1
ATOM 894 C C . LYS A 1 115 ? -21.455 5.295 16.911 1.00 81.12 115 LYS A C 1
ATOM 896 O O . LYS A 1 115 ? -21.175 6.145 16.074 1.00 81.12 115 LYS A O 1
ATOM 901 N N . THR A 1 116 ? -21.677 5.590 18.193 1.00 85.88 116 THR A N 1
ATOM 902 C CA . THR A 1 116 ? -21.515 6.935 18.772 1.00 85.88 116 THR A CA 1
ATOM 903 C C . THR A 1 116 ? -20.090 7.243 19.239 1.00 85.88 116 THR A C 1
ATOM 905 O O . THR A 1 116 ? -19.802 8.383 19.596 1.00 85.88 116 THR A O 1
ATOM 908 N N . SER A 1 117 ? -19.181 6.262 19.244 1.00 90.12 117 SER A N 1
ATOM 909 C CA . SER A 1 117 ? -17.792 6.474 19.654 1.00 90.12 117 SER A CA 1
ATOM 910 C C . SER A 1 117 ? -17.023 7.258 18.589 1.00 90.12 117 SER A C 1
ATOM 912 O O . SER A 1 117 ? -16.822 6.801 17.459 1.00 90.12 117 SER A O 1
ATOM 914 N N . GLU A 1 118 ? -16.554 8.449 18.963 1.00 91.75 118 GLU A N 1
ATOM 915 C CA . GLU A 1 118 ? -15.755 9.326 18.101 1.00 91.75 118 GLU A CA 1
ATOM 916 C C . GLU A 1 118 ? -14.451 8.640 17.652 1.00 91.75 118 GLU A C 1
ATOM 918 O O . GLU A 1 118 ? -14.066 8.729 16.487 1.00 91.75 118 GLU A O 1
ATOM 923 N N . THR A 1 119 ? -13.808 7.886 18.550 1.00 90.81 119 THR A N 1
ATOM 924 C CA . THR A 1 119 ? -12.585 7.116 18.266 1.00 90.81 119 THR A CA 1
ATOM 925 C C . THR A 1 119 ? -12.831 6.021 17.230 1.00 90.81 119 THR A C 1
ATOM 927 O O . THR A 1 119 ? -12.070 5.902 16.270 1.00 90.81 119 THR A O 1
ATOM 930 N N . VAL A 1 120 ? -13.914 5.247 17.382 1.00 91.12 120 VAL A N 1
ATOM 931 C CA . VAL A 1 120 ? -14.308 4.208 16.411 1.00 91.12 120 VAL A CA 1
ATOM 932 C C . VAL A 1 120 ? -14.626 4.846 15.059 1.00 91.12 120 VAL A C 1
ATOM 934 O O . VAL A 1 120 ? -14.144 4.378 14.029 1.00 91.12 120 VAL A O 1
ATOM 937 N N . SER A 1 121 ? -15.365 5.957 15.063 1.00 91.69 121 SER A N 1
ATOM 938 C CA . SER A 1 121 ? -15.739 6.696 13.853 1.00 91.69 121 SER A CA 1
ATOM 939 C C . SER A 1 121 ? -14.515 7.205 13.083 1.00 91.69 121 SER A C 1
ATOM 941 O O . SER A 1 121 ? -14.391 6.938 11.888 1.00 91.69 121 SER A O 1
ATOM 943 N N . LYS A 1 122 ? -13.562 7.848 13.773 1.00 94.69 122 LYS A N 1
ATOM 944 C CA . LYS A 1 122 ? -12.303 8.349 13.192 1.00 94.69 122 LYS A CA 1
ATOM 945 C C . LYS A 1 122 ? -11.415 7.236 12.632 1.00 94.69 122 LYS A C 1
ATOM 947 O O . LYS A 1 122 ? -10.814 7.405 11.570 1.00 94.69 122 LYS A O 1
ATOM 952 N N . LEU A 1 123 ? -11.338 6.090 13.312 1.00 94.94 123 LEU A N 1
ATOM 953 C CA . LEU A 1 123 ? -10.597 4.925 12.816 1.00 94.94 123 LEU A CA 1
ATOM 954 C C . LEU A 1 123 ? -11.266 4.332 11.568 1.00 94.94 123 LEU A C 1
ATOM 956 O O . LEU A 1 123 ? -10.584 4.074 10.578 1.00 94.94 123 LEU A O 1
ATOM 960 N N . MET A 1 124 ? -12.594 4.193 11.563 1.00 93.19 124 MET A N 1
ATOM 961 C CA . MET A 1 124 ? -13.353 3.710 10.403 1.00 93.19 124 MET A CA 1
ATOM 962 C C . MET A 1 124 ? -13.257 4.653 9.193 1.00 93.19 124 MET A C 1
ATOM 964 O O . MET A 1 124 ? -13.141 4.182 8.062 1.00 93.19 124 MET A O 1
ATOM 968 N N . GLU A 1 125 ? -13.256 5.969 9.407 1.00 95.06 125 GLU A N 1
ATOM 969 C CA . GLU A 1 125 ? -13.003 6.968 8.361 1.00 95.06 125 GLU A CA 1
ATOM 970 C C . GLU A 1 125 ? -11.574 6.860 7.805 1.00 95.06 125 GLU A C 1
ATOM 972 O O . GLU A 1 125 ? -11.387 6.757 6.591 1.00 95.06 125 GLU A O 1
ATOM 977 N N . SER A 1 126 ? -10.571 6.770 8.684 1.00 96.75 126 SER A N 1
ATOM 978 C CA . SER A 1 126 ? -9.164 6.580 8.299 1.00 96.75 126 SER A CA 1
ATOM 979 C C . SER A 1 126 ? -8.969 5.306 7.466 1.00 96.75 126 SER A C 1
ATOM 981 O O . SER A 1 126 ? -8.273 5.316 6.450 1.00 96.75 126 SER A O 1
ATOM 983 N N . ILE A 1 127 ? -9.635 4.213 7.848 1.00 96.25 127 ILE A N 1
ATOM 984 C CA . ILE A 1 127 ? -9.615 2.936 7.126 1.00 96.25 127 ILE A CA 1
ATOM 985 C C . ILE A 1 127 ? -10.254 3.068 5.735 1.00 96.25 127 ILE A C 1
ATOM 987 O O . ILE A 1 127 ? -9.687 2.544 4.777 1.00 96.25 127 ILE A O 1
ATOM 991 N N . ARG A 1 128 ? -11.363 3.809 5.580 1.00 95.75 128 ARG A N 1
ATOM 992 C CA . ARG A 1 128 ? -11.956 4.107 4.257 1.00 95.75 128 ARG A CA 1
ATOM 993 C C . ARG A 1 128 ? -11.002 4.914 3.371 1.00 95.75 128 ARG A C 1
ATOM 995 O O . ARG A 1 128 ? -10.785 4.540 2.223 1.00 95.75 128 ARG A O 1
ATOM 1002 N N . GLY A 1 129 ? -10.349 5.943 3.912 1.00 97.75 129 GLY A N 1
ATOM 1003 C CA . GLY A 1 129 ? -9.348 6.718 3.166 1.00 97.75 129 GLY A CA 1
ATOM 1004 C C . GLY A 1 129 ? -8.168 5.868 2.665 1.00 97.75 129 GLY A C 1
ATOM 1005 O O . GLY A 1 129 ? -7.655 6.101 1.566 1.00 97.75 129 GLY A O 1
ATOM 1006 N N . ILE A 1 130 ? -7.776 4.844 3.433 1.00 97.50 130 ILE A N 1
ATOM 1007 C CA . ILE A 1 130 ? -6.751 3.862 3.043 1.00 97.50 130 ILE A CA 1
ATOM 1008 C C . ILE A 1 130 ? -7.293 2.846 2.019 1.00 97.50 130 ILE A C 1
ATOM 1010 O O . ILE A 1 130 ? -6.553 2.443 1.123 1.00 97.50 130 ILE A O 1
ATOM 1014 N N . GLU A 1 131 ? -8.566 2.450 2.087 1.00 95.50 131 GLU A N 1
ATOM 1015 C CA . GLU A 1 131 ? -9.209 1.637 1.040 1.00 95.50 131 GLU A CA 1
ATOM 1016 C C . GLU A 1 131 ? -9.189 2.346 -0.321 1.00 95.50 131 GLU A C 1
ATOM 1018 O O . GLU A 1 131 ? -8.787 1.749 -1.324 1.00 95.50 131 GLU A O 1
ATOM 1023 N N . ASP A 1 132 ? -9.517 3.639 -0.349 1.00 96.94 132 ASP A N 1
ATOM 1024 C CA . ASP A 1 132 ? -9.440 4.446 -1.569 1.00 96.94 132 ASP A CA 1
ATOM 1025 C C . ASP A 1 132 ? -7.983 4.645 -2.035 1.00 96.94 132 ASP A C 1
ATOM 1027 O O . ASP A 1 132 ? -7.709 4.701 -3.236 1.00 96.94 132 ASP A O 1
ATOM 1031 N N . GLU A 1 133 ? -7.020 4.727 -1.107 1.00 96.88 133 GLU A N 1
ATOM 1032 C CA . GLU A 1 133 ? -5.583 4.734 -1.423 1.00 96.88 133 GLU A CA 1
ATOM 1033 C C . GLU A 1 133 ? -5.159 3.426 -2.116 1.00 96.88 133 GLU A C 1
ATOM 1035 O O . GLU A 1 133 ? -4.535 3.465 -3.180 1.00 96.88 133 GLU A O 1
ATOM 1040 N N . ILE A 1 134 ? -5.559 2.272 -1.573 1.00 95.38 134 ILE A N 1
ATOM 1041 C CA . ILE A 1 134 ? -5.301 0.948 -2.158 1.00 95.38 134 ILE A CA 1
ATOM 1042 C C . ILE A 1 134 ? -5.949 0.833 -3.542 1.00 95.38 134 ILE A C 1
ATOM 1044 O O . ILE A 1 134 ? -5.297 0.361 -4.476 1.00 95.38 134 ILE A O 1
ATOM 1048 N N . ALA A 1 135 ? -7.191 1.296 -3.712 1.00 95.50 135 ALA A N 1
ATOM 1049 C CA . ALA A 1 135 ? -7.884 1.275 -4.999 1.00 95.50 135 ALA A CA 1
ATOM 1050 C C . ALA A 1 135 ? -7.144 2.099 -6.071 1.00 95.50 135 ALA A C 1
ATOM 1052 O O . ALA A 1 135 ? -6.897 1.594 -7.171 1.00 95.50 135 ALA A O 1
ATOM 1053 N N . ARG A 1 136 ? -6.709 3.327 -5.743 1.00 97.00 136 ARG A N 1
ATOM 1054 C CA . ARG A 1 136 ? -5.920 4.186 -6.651 1.00 97.00 136 ARG A CA 1
ATOM 1055 C C . ARG A 1 136 ? -4.574 3.562 -7.023 1.00 97.00 136 ARG A C 1
ATOM 1057 O O . ARG A 1 136 ? -4.205 3.576 -8.200 1.00 97.00 136 ARG A O 1
ATOM 1064 N N . HIS A 1 137 ? -3.856 2.977 -6.062 1.00 95.56 137 HIS A N 1
ATOM 1065 C CA . HIS A 1 137 ? -2.578 2.307 -6.338 1.00 95.56 137 HIS A CA 1
ATOM 1066 C C . HIS A 1 137 ? -2.771 1.044 -7.190 1.00 95.56 137 HIS A C 1
ATOM 1068 O O . HIS A 1 137 ? -2.018 0.840 -8.139 1.00 95.56 137 HIS A O 1
ATOM 1074 N N . ARG A 1 138 ? -3.811 0.234 -6.938 1.00 92.50 138 ARG A N 1
ATOM 1075 C CA . ARG A 1 138 ? -4.138 -0.949 -7.761 1.00 92.50 138 ARG A CA 1
ATOM 1076 C C . ARG A 1 138 ? -4.518 -0.571 -9.198 1.00 92.50 138 ARG A C 1
ATOM 1078 O O . ARG A 1 138 ? -4.016 -1.194 -10.128 1.00 92.50 138 ARG A O 1
ATOM 1085 N N . TYR A 1 139 ? -5.331 0.469 -9.393 1.00 94.38 139 TYR A N 1
ATOM 1086 C CA . TYR A 1 139 ? -5.637 1.013 -10.724 1.00 94.38 139 TYR A CA 1
ATOM 1087 C C . TYR A 1 139 ? -4.365 1.470 -11.456 1.00 94.38 139 TYR A C 1
ATOM 1089 O O . TYR A 1 139 ? -4.129 1.090 -12.600 1.00 94.38 139 TYR A O 1
ATOM 1097 N N . THR A 1 140 ? -3.499 2.215 -10.764 1.00 94.75 140 THR A N 1
ATOM 1098 C CA . THR A 1 140 ? -2.215 2.683 -11.313 1.00 94.75 140 THR A CA 1
ATOM 1099 C C . THR A 1 140 ? -1.305 1.512 -11.701 1.00 94.75 140 THR A C 1
ATOM 1101 O O . THR A 1 140 ? -0.731 1.532 -12.783 1.00 94.75 140 THR A O 1
ATOM 1104 N N . TYR A 1 141 ? -1.207 0.472 -10.865 1.00 92.88 141 TYR A N 1
ATOM 1105 C CA . TYR A 1 141 ? -0.407 -0.725 -11.148 1.00 92.88 141 TYR A CA 1
ATOM 1106 C C . TYR A 1 141 ? -0.900 -1.451 -12.405 1.00 92.88 141 TYR A C 1
ATOM 1108 O O . TYR A 1 141 ? -0.100 -1.742 -13.294 1.00 92.88 141 TYR A O 1
ATOM 1116 N N . ASN A 1 142 ? -2.213 -1.680 -12.516 1.00 91.62 142 ASN A N 1
ATOM 1117 C CA . ASN A 1 142 ? -2.811 -2.330 -13.683 1.00 91.62 142 ASN A CA 1
ATOM 1118 C C . ASN A 1 142 ? -2.471 -1.571 -14.980 1.00 91.62 142 ASN A C 1
ATOM 1120 O O . ASN A 1 142 ? -2.013 -2.185 -15.939 1.00 91.62 142 ASN A O 1
ATOM 1124 N N . ASN A 1 143 ? -2.575 -0.238 -14.973 1.00 93.19 143 ASN A N 1
ATOM 1125 C CA . ASN A 1 143 ? -2.260 0.620 -16.125 1.00 93.19 143 ASN A CA 1
ATOM 1126 C C . ASN A 1 143 ? -0.767 0.644 -16.529 1.00 93.19 143 ASN A C 1
ATOM 1128 O O . ASN A 1 143 ? -0.435 1.210 -17.569 1.00 93.19 143 ASN A O 1
ATOM 1132 N N . ILE A 1 144 ? 0.142 0.095 -15.713 1.00 90.88 144 ILE A N 1
ATOM 1133 C CA . ILE A 1 144 ? 1.581 -0.024 -16.026 1.00 90.88 144 ILE A CA 1
ATOM 1134 C C . ILE A 1 144 ? 1.923 -1.424 -16.575 1.00 90.88 144 ILE A C 1
ATOM 1136 O O . ILE A 1 144 ? 2.940 -1.586 -17.250 1.00 90.88 144 ILE A O 1
ATOM 1140 N N . VAL A 1 145 ? 1.100 -2.430 -16.259 1.00 87.56 145 VAL A N 1
ATOM 1141 C CA . VAL A 1 145 ? 1.344 -3.857 -16.549 1.00 87.56 145 VAL A CA 1
ATOM 1142 C C . VAL A 1 145 ? 0.515 -4.374 -17.740 1.00 87.56 145 VAL A C 1
ATOM 1144 O O . VAL A 1 145 ? 0.841 -5.429 -18.281 1.00 87.56 145 VAL A O 1
ATOM 1147 N N . GLN A 1 146 ? -0.524 -3.635 -18.145 1.00 80.31 146 GLN A N 1
ATOM 1148 C CA . GLN A 1 146 ? -1.366 -3.888 -19.324 1.00 80.31 146 GLN A CA 1
ATOM 1149 C C . GLN A 1 146 ? -0.686 -3.513 -20.656 1.00 80.31 146 GLN A C 1
ATOM 1151 O O . GLN A 1 146 ? 0.092 -2.532 -20.678 1.00 80.31 146 GLN A O 1
#

pLDDT: mean 90.67, std 7.2, range [62.72, 97.81]

Radius of gyration: 25.83 Å; chains: 1; bounding box: 60×25×81 Å